Protein AF-A0A3B9X191-F1 (afdb_monomer_lite)

Foldseek 3Di:
DVCLVVLQVPQAADPVRHRDVVVSQVVCVVVVNDDDDDDDDDDFDCVDPVSVVVVVVVVVVVVVVVVVVD

Radius of gyration: 19.27 Å; chains: 1; bounding box: 36×24×54 Å

Secondary structure (DSSP, 8-state):
-TTHHHHHHTSPP-TTSPPPHHHHHHHHHHTT--------S----TTSHHHHHHHHHHHHHHHHHHHHT-

Sequence (70 aa):
TPDIFDTIRNTPPSKNGEIQIADVQLKLAKQGKVLGYKFKGKRFDCGSIDGYINATNITYALEKTKEAAL

Structure (mmCIF, N/CA/C/O backbone):
data_AF-A0A3B9X191-F1
#
_entry.id   AF-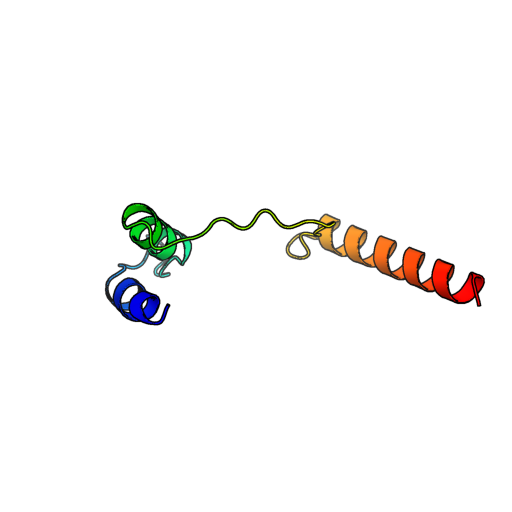A0A3B9X191-F1
#
loop_
_atom_site.group_PDB
_atom_site.id
_atom_site.type_symbol
_atom_site.label_atom_id
_atom_site.label_alt_id
_atom_site.label_comp_id
_atom_site.label_asym_id
_atom_site.label_entity_id
_atom_site.label_seq_id
_atom_site.pdbx_PDB_ins_code
_atom_site.Cartn_x
_atom_site.Cartn_y
_atom_site.Cartn_z
_atom_site.occupancy
_atom_site.B_iso_or_equiv
_atom_site.auth_seq_id
_atom_site.auth_comp_id
_atom_site.auth_asym_id
_atom_site.auth_atom_id
_atom_site.pdbx_PDB_model_num
ATOM 1 N N . THR A 1 1 ? -14.900 -0.558 0.283 1.00 84.50 1 THR A N 1
ATOM 2 C CA . THR A 1 1 ? -16.305 -0.110 0.410 1.00 84.50 1 THR A CA 1
ATOM 3 C C . THR A 1 1 ? -16.342 1.230 1.138 1.00 84.50 1 THR A C 1
ATOM 5 O O . THR A 1 1 ? -15.328 1.587 1.732 1.00 84.50 1 THR A O 1
ATOM 8 N N . PRO A 1 2 ? -17.431 2.018 1.052 1.00 93.31 2 PRO A N 1
ATOM 9 C CA . PRO A 1 2 ? -17.498 3.351 1.673 1.00 93.31 2 PRO A CA 1
ATOM 10 C C . PRO A 1 2 ? -17.339 3.3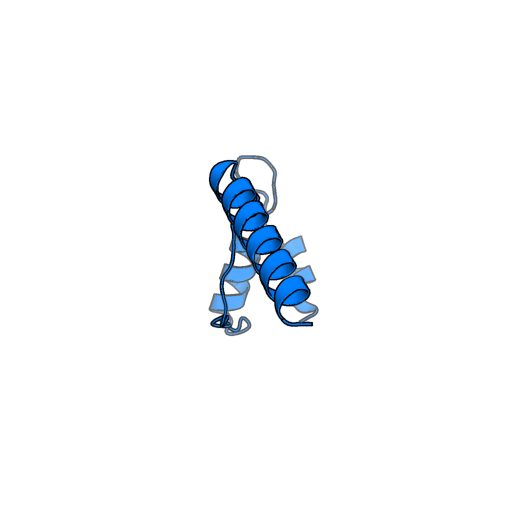78 3.207 1.00 93.31 2 PRO A C 1
ATOM 12 O O . PRO A 1 2 ? -16.928 4.387 3.767 1.00 93.31 2 PRO A O 1
ATOM 15 N N . ASP A 1 3 ? -17.580 2.265 3.896 1.00 87.56 3 ASP A N 1
ATOM 16 C CA . ASP A 1 3 ? -17.395 2.103 5.349 1.00 87.56 3 ASP A CA 1
ATOM 17 C C . ASP A 1 3 ? -15.937 2.262 5.834 1.00 87.56 3 ASP A C 1
ATOM 19 O O . ASP A 1 3 ? -15.687 2.407 7.035 1.00 87.56 3 ASP A O 1
ATOM 23 N N . ILE A 1 4 ? -14.957 2.306 4.921 1.00 95.38 4 ILE A N 1
ATOM 24 C CA . ILE A 1 4 ? -13.582 2.685 5.272 1.00 95.38 4 ILE A CA 1
ATOM 25 C C . ILE A 1 4 ? -13.515 4.091 5.879 1.00 95.38 4 ILE A C 1
ATOM 27 O O . ILE A 1 4 ? -12.719 4.317 6.787 1.00 95.38 4 ILE A O 1
ATOM 31 N N . PHE A 1 5 ? -14.372 5.022 5.444 1.00 96.31 5 PHE A N 1
ATOM 32 C CA . PHE A 1 5 ? -14.341 6.403 5.926 1.00 96.31 5 PHE A CA 1
ATOM 33 C C . PHE A 1 5 ? -14.733 6.521 7.403 1.00 96.31 5 PHE A C 1
ATOM 35 O O . PHE A 1 5 ? -14.119 7.300 8.130 1.00 96.31 5 PHE A O 1
ATOM 42 N N . ASP A 1 6 ? -15.694 5.719 7.872 1.00 95.81 6 ASP A N 1
ATOM 43 C CA . ASP A 1 6 ? -16.027 5.644 9.301 1.00 95.81 6 ASP A CA 1
ATOM 44 C C . ASP A 1 6 ? -14.868 5.075 10.110 1.00 95.81 6 ASP A C 1
ATOM 46 O O . ASP A 1 6 ? -14.588 5.527 11.219 1.00 95.81 6 ASP A O 1
ATOM 50 N N . THR A 1 7 ? -14.156 4.101 9.547 1.00 95.56 7 THR A N 1
ATOM 51 C CA . THR A 1 7 ? -12.988 3.524 10.210 1.00 95.56 7 THR A CA 1
ATOM 52 C C . THR A 1 7 ? -11.866 4.553 10.317 1.00 95.56 7 THR A C 1
ATOM 54 O O . THR A 1 7 ? -11.325 4.707 11.404 1.00 95.56 7 THR A O 1
ATOM 57 N N . ILE A 1 8 ? -11.581 5.307 9.248 1.00 97.06 8 ILE A N 1
ATOM 58 C CA . ILE A 1 8 ? -10.579 6.387 9.241 1.00 97.06 8 ILE A CA 1
ATOM 59 C C . ILE A 1 8 ? -10.906 7.452 10.293 1.00 97.06 8 ILE A C 1
ATOM 61 O O . ILE A 1 8 ? -10.043 7.773 11.102 1.00 97.06 8 ILE A O 1
ATOM 65 N N . ARG A 1 9 ? -12.148 7.964 10.325 1.00 96.31 9 ARG A N 1
ATOM 66 C CA . ARG A 1 9 ? -12.577 9.001 11.287 1.00 96.31 9 ARG A CA 1
ATOM 67 C C . ARG A 1 9 ? -12.376 8.599 12.748 1.00 96.31 9 ARG A C 1
ATOM 69 O O . ARG A 1 9 ? -12.150 9.459 13.589 1.00 96.31 9 ARG A O 1
ATOM 76 N N . ASN A 1 10 ? -12.481 7.303 13.036 1.00 95.31 10 ASN A N 1
ATOM 77 C CA . ASN A 1 10 ? -12.371 6.752 14.383 1.00 95.31 10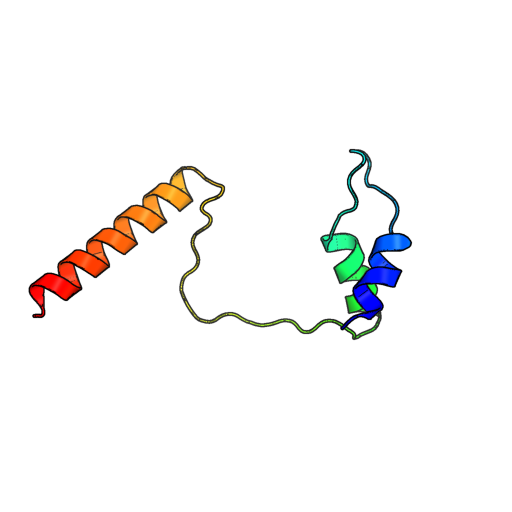 ASN A CA 1
ATOM 78 C C . ASN A 1 10 ? -10.981 6.174 14.698 1.00 95.31 10 ASN A C 1
ATOM 80 O O . ASN A 1 10 ? -10.788 5.631 15.787 1.00 95.31 10 ASN A O 1
ATOM 84 N N . THR A 1 11 ? -10.031 6.217 13.759 1.00 95.75 11 THR A N 1
ATOM 85 C CA . THR A 1 11 ? -8.662 5.751 14.000 1.00 95.75 11 THR A CA 1
ATOM 86 C C . THR A 1 11 ? -7.847 6.888 14.615 1.00 95.75 11 THR A C 1
ATOM 88 O O . THR A 1 11 ? -7.716 7.941 13.989 1.00 95.75 11 THR A O 1
ATOM 91 N N . PRO A 1 12 ? -7.291 6.704 15.826 1.00 95.44 12 PRO A N 1
ATOM 92 C CA . PRO A 1 12 ? -6.462 7.725 16.445 1.00 95.44 12 PRO A CA 1
ATOM 93 C C . PRO A 1 12 ? -5.142 7.907 15.675 1.00 95.44 12 PRO A C 1
ATOM 95 O O . PRO A 1 12 ? -4.658 6.957 15.052 1.00 95.44 12 PRO A O 1
ATOM 98 N N . PRO A 1 13 ? -4.523 9.098 15.738 1.00 95.75 13 PRO A N 1
ATOM 99 C CA . PRO A 1 13 ? -3.205 9.310 15.163 1.00 95.75 13 PRO A CA 1
ATOM 100 C C . PRO A 1 13 ? -2.140 8.462 15.869 1.00 95.75 13 PRO A C 1
ATOM 102 O O . PRO A 1 13 ? -2.213 8.195 17.070 1.00 95.75 13 PRO A O 1
ATOM 105 N N . SER A 1 14 ? -1.114 8.079 15.119 1.00 91.31 14 SER A N 1
ATOM 106 C CA . SER A 1 14 ? 0.110 7.470 15.639 1.00 91.31 14 SER A CA 1
ATOM 107 C C . SER A 1 14 ? 0.939 8.472 16.457 1.00 91.31 14 SER A C 1
ATOM 109 O O . SER A 1 14 ? 0.631 9.663 16.519 1.00 91.31 14 SER A O 1
ATOM 111 N N . LYS A 1 15 ? 2.050 8.007 17.050 1.00 89.94 15 LYS A N 1
ATOM 112 C CA . LYS A 1 15 ? 2.972 8.845 17.846 1.00 89.94 15 LYS A CA 1
ATOM 113 C C . LYS A 1 15 ? 3.489 10.081 17.097 1.00 89.94 15 LYS A C 1
ATOM 115 O O . LYS A 1 15 ? 3.844 11.061 17.738 1.00 89.94 15 LYS A O 1
ATOM 120 N N . ASN A 1 16 ? 3.491 10.039 15.765 1.00 92.50 16 ASN A N 1
ATOM 121 C CA . ASN A 1 16 ? 3.971 11.121 14.909 1.00 92.50 16 ASN A CA 1
ATOM 122 C C . ASN A 1 16 ? 2.837 12.050 14.430 1.00 92.50 16 ASN A C 1
ATOM 124 O O . ASN A 1 16 ? 3.062 12.894 13.573 1.00 92.50 16 ASN A O 1
ATOM 128 N N . GLY A 1 17 ? 1.613 11.890 14.949 1.00 94.56 17 GLY A N 1
ATOM 129 C CA . GLY A 1 17 ? 0.457 12.723 14.600 1.00 94.56 17 GLY A CA 1
ATOM 130 C C . GLY A 1 17 ? -0.274 12.308 13.320 1.00 94.56 17 GLY A C 1
ATOM 131 O O . GLY A 1 17 ? -1.285 12.910 12.971 1.00 94.56 17 GLY A O 1
ATOM 132 N N . GLU A 1 18 ? 0.183 11.258 12.641 1.00 96.94 18 GLU A N 1
ATOM 133 C CA . GLU A 1 18 ? -0.435 10.768 11.407 1.00 96.94 18 GLU A CA 1
ATOM 134 C C . GLU A 1 18 ? -1.407 9.620 11.665 1.00 96.94 18 GLU A C 1
ATOM 136 O O . GLU A 1 18 ? -1.084 8.678 12.397 1.00 96.94 18 GLU A O 1
ATOM 141 N N . ILE A 1 19 ? -2.558 9.647 10.993 1.00 96.44 19 ILE A N 1
ATOM 142 C CA . ILE A 1 19 ? -3.454 8.491 10.892 1.00 96.44 19 ILE A CA 1
ATOM 143 C C . ILE A 1 19 ? -2.863 7.513 9.872 1.00 96.44 19 ILE A C 1
ATOM 145 O O . ILE A 1 19 ? -2.733 7.836 8.692 1.00 96.44 19 ILE A O 1
ATOM 149 N N . GLN A 1 20 ? -2.542 6.300 10.316 1.00 96.12 20 GLN A N 1
ATOM 150 C CA . GLN A 1 20 ? -1.934 5.281 9.465 1.00 96.12 20 GLN A CA 1
ATOM 151 C C . GLN A 1 20 ? -3.008 4.449 8.759 1.00 96.12 20 GLN A C 1
ATOM 153 O O . GLN A 1 20 ? -3.845 3.798 9.390 1.00 96.12 20 GLN A O 1
ATOM 158 N N . ILE A 1 21 ? -2.967 4.411 7.424 1.00 95.31 21 ILE A N 1
ATOM 159 C CA . ILE A 1 21 ? -3.920 3.610 6.640 1.00 95.31 21 ILE A CA 1
ATOM 160 C C . ILE A 1 21 ? -3.771 2.105 6.919 1.00 95.31 21 ILE A C 1
ATOM 162 O O . ILE A 1 21 ? -4.748 1.364 6.826 1.00 95.31 21 ILE A O 1
ATOM 166 N N . ALA A 1 22 ? -2.577 1.655 7.315 1.00 94.69 22 ALA A N 1
ATOM 167 C CA . ALA A 1 22 ? -2.322 0.270 7.699 1.00 94.69 22 ALA A CA 1
ATOM 168 C C . ALA A 1 22 ? -3.169 -0.159 8.911 1.00 94.69 22 ALA A C 1
ATOM 170 O O . ALA A 1 22 ? -3.744 -1.247 8.897 1.00 94.69 22 ALA A O 1
ATOM 171 N N . ASP A 1 23 ? -3.336 0.713 9.909 1.00 95.00 23 ASP A N 1
ATOM 172 C CA . ASP A 1 23 ? -4.151 0.428 11.098 1.00 95.00 23 ASP A CA 1
ATOM 173 C C . ASP A 1 23 ? -5.644 0.353 10.751 1.00 95.00 23 ASP A C 1
ATOM 175 O O . ASP A 1 23 ? -6.367 -0.537 11.211 1.00 95.00 23 ASP A O 1
ATOM 179 N N . VAL A 1 24 ? -6.099 1.249 9.869 1.00 95.88 24 VAL A N 1
ATOM 180 C CA . VAL A 1 24 ? -7.462 1.240 9.315 1.00 95.88 24 VAL A CA 1
ATOM 181 C C . VAL A 1 24 ? -7.727 -0.077 8.580 1.00 95.88 24 VAL A C 1
ATOM 183 O O . VAL A 1 24 ? -8.732 -0.745 8.835 1.00 95.88 24 VAL A O 1
ATOM 186 N N . GLN A 1 25 ? -6.815 -0.479 7.690 1.00 95.50 25 GLN A N 1
ATOM 187 C CA . GLN A 1 25 ? -6.924 -1.724 6.929 1.00 95.50 25 GLN A CA 1
ATOM 188 C C . GLN A 1 25 ? -6.878 -2.950 7.841 1.00 95.50 25 GLN A C 1
ATOM 190 O O . GLN A 1 25 ? -7.671 -3.866 7.646 1.00 95.50 25 GLN A O 1
ATOM 195 N N . LEU A 1 26 ? -6.027 -2.962 8.869 1.00 95.12 26 LEU A N 1
ATOM 196 C CA . LEU A 1 26 ? -5.960 -4.052 9.842 1.00 95.12 26 LEU A CA 1
ATOM 197 C C . LEU A 1 26 ? -7.283 -4.215 10.603 1.00 95.12 26 LEU A C 1
ATOM 199 O O . LEU A 1 26 ? -7.757 -5.339 10.786 1.00 95.12 26 LEU A O 1
ATOM 203 N N . LYS A 1 27 ? -7.913 -3.109 11.019 1.00 94.88 27 LYS A N 1
ATOM 204 C CA . LYS A 1 27 ? -9.223 -3.135 11.686 1.00 94.88 27 LYS A CA 1
ATOM 205 C C . LYS A 1 27 ? -10.311 -3.707 10.774 1.00 94.88 27 LYS A C 1
ATOM 207 O O . LYS A 1 27 ? -11.083 -4.553 11.218 1.00 94.88 27 LYS A O 1
ATOM 212 N N . LEU A 1 28 ? -10.338 -3.308 9.503 1.00 95.50 28 LEU A N 1
ATOM 213 C CA . LEU A 1 28 ? -11.276 -3.847 8.511 1.00 95.50 28 LEU A CA 1
ATOM 214 C C . LEU A 1 28 ? -10.980 -5.311 8.154 1.00 95.50 28 LEU A C 1
ATOM 216 O O . LEU A 1 28 ? -11.905 -6.101 7.968 1.00 95.50 28 LEU A O 1
ATOM 220 N N . ALA A 1 29 ? -9.707 -5.703 8.104 1.00 95.31 29 ALA A N 1
ATOM 221 C CA . ALA A 1 29 ? -9.299 -7.074 7.818 1.00 95.31 29 ALA A CA 1
ATOM 222 C C . ALA A 1 29 ? -9.776 -8.038 8.910 1.00 95.31 29 ALA A C 1
ATOM 224 O O . ALA A 1 29 ? -10.320 -9.093 8.596 1.00 95.31 29 ALA A O 1
ATOM 225 N N . LYS A 1 30 ? -9.684 -7.637 10.188 1.00 95.31 30 LYS A N 1
ATOM 226 C CA . LYS A 1 30 ? -10.246 -8.395 11.323 1.00 95.31 30 LYS A CA 1
ATOM 227 C C . LYS A 1 30 ? -11.770 -8.564 11.250 1.00 95.31 30 LYS A C 1
ATOM 229 O O . LYS A 1 30 ? -12.303 -9.473 11.874 1.00 95.31 30 LYS A O 1
ATOM 234 N N . GLN A 1 31 ? -12.463 -7.714 10.491 1.00 94.88 31 GLN A N 1
ATOM 235 C CA . GLN A 1 31 ? -13.906 -7.801 10.238 1.00 94.88 31 GLN A CA 1
ATOM 236 C C . GLN A 1 31 ? -14.246 -8.589 8.960 1.00 94.88 31 GLN A C 1
ATOM 238 O O . GLN A 1 31 ? -15.408 -8.630 8.567 1.00 94.88 31 GLN A O 1
ATOM 243 N N . GLY A 1 32 ? -13.255 -9.169 8.272 1.00 94.88 32 GLY A N 1
ATOM 244 C CA . GLY A 1 32 ? -13.463 -9.881 7.007 1.00 94.88 32 GLY A CA 1
ATOM 245 C C . GLY A 1 32 ? -13.774 -8.970 5.814 1.00 94.88 32 GLY A C 1
ATOM 246 O O . GLY A 1 32 ? -14.268 -9.441 4.796 1.00 94.88 32 GLY A O 1
ATOM 247 N N . LYS A 1 33 ? -13.493 -7.663 5.918 1.00 95.31 33 LYS A N 1
ATOM 248 C CA . LYS A 1 33 ? -13.844 -6.654 4.900 1.00 95.31 33 LYS A CA 1
ATOM 249 C C . LYS A 1 33 ? -12.697 -6.282 3.957 1.00 95.31 33 LYS A C 1
ATOM 251 O O . LYS A 1 33 ? -12.787 -5.301 3.221 1.00 95.31 33 LYS A O 1
ATOM 256 N N . VAL A 1 34 ? -11.600 -7.032 3.996 1.00 95.38 34 VAL A N 1
ATOM 257 C CA . VAL A 1 34 ? -10.407 -6.783 3.179 1.00 95.38 34 VAL A CA 1
ATOM 258 C C . VAL A 1 34 ? -10.096 -8.021 2.358 1.00 95.38 34 VAL A C 1
ATOM 260 O O . VAL A 1 34 ? -10.070 -9.132 2.880 1.00 95.38 34 VAL A O 1
ATOM 263 N N . LEU A 1 35 ? -9.827 -7.812 1.071 1.00 95.75 35 LEU A N 1
ATOM 264 C CA . LEU A 1 35 ? -9.364 -8.847 0.156 1.00 95.75 35 LEU A CA 1
ATOM 265 C C . LEU A 1 35 ? -7.881 -8.635 -0.141 1.00 95.75 35 LEU A C 1
ATOM 267 O O . LEU A 1 35 ? -7.460 -7.540 -0.513 1.00 95.75 35 LEU A O 1
ATOM 271 N N . GLY A 1 36 ? -7.093 -9.699 -0.006 1.00 95.12 36 GLY A N 1
ATOM 272 C CA . GLY A 1 36 ? -5.709 -9.717 -0.460 1.00 95.12 36 GLY A CA 1
ATOM 273 C C . GLY A 1 36 ? -5.643 -10.026 -1.953 1.00 95.12 36 GLY A C 1
ATOM 274 O O . GLY A 1 36 ? -6.076 -11.093 -2.382 1.00 95.12 36 GLY A O 1
ATOM 275 N N . TYR A 1 37 ? -5.070 -9.122 -2.747 1.00 95.69 37 TYR A N 1
ATOM 276 C CA . TYR A 1 37 ? -4.826 -9.364 -4.168 1.00 95.69 37 TYR A CA 1
ATOM 277 C C . TYR A 1 37 ? -3.350 -9.678 -4.430 1.00 95.69 37 TYR A C 1
ATOM 279 O O . TYR A 1 37 ? -2.475 -8.821 -4.274 1.00 95.69 37 TYR A O 1
ATOM 287 N N . LYS A 1 38 ? -3.066 -10.908 -4.879 1.00 96.25 38 LYS A N 1
ATOM 288 C CA . LYS A 1 38 ? -1.723 -11.311 -5.312 1.00 96.25 38 LYS A CA 1
ATOM 289 C C . LYS A 1 38 ? -1.462 -10.799 -6.728 1.00 96.25 38 LYS A C 1
ATOM 291 O O . LYS A 1 38 ? -1.771 -11.466 -7.713 1.00 96.25 38 LYS A O 1
ATOM 296 N N . PHE A 1 39 ? -0.888 -9.604 -6.808 1.00 96.00 39 PHE A N 1
ATOM 297 C CA . PHE A 1 39 ? -0.486 -8.986 -8.069 1.00 96.00 39 PHE A CA 1
ATOM 298 C C . PHE A 1 39 ? 0.435 -9.901 -8.891 1.00 96.00 39 PHE A C 1
ATOM 300 O O . PHE A 1 39 ? 1.348 -10.526 -8.348 1.00 96.00 39 PHE A O 1
ATOM 307 N N . LYS A 1 40 ? 0.207 -9.943 -10.208 1.00 96.94 40 LYS A N 1
ATOM 308 C CA . LYS A 1 40 ? 1.062 -10.628 -11.181 1.00 96.94 40 LYS A CA 1
ATOM 309 C C . LYS A 1 40 ? 1.775 -9.592 -12.041 1.00 96.94 40 LYS A C 1
ATOM 311 O O . LYS A 1 40 ? 1.124 -8.778 -12.685 1.00 96.94 40 LYS A O 1
ATOM 316 N N . GLY A 1 41 ? 3.100 -9.650 -12.053 1.00 93.94 41 GLY A N 1
ATOM 317 C CA . GLY A 1 41 ? 3.956 -8.726 -12.788 1.00 93.94 41 GLY A CA 1
ATOM 318 C C . GLY A 1 41 ? 5.162 -8.307 -11.956 1.00 93.94 41 GLY A C 1
ATOM 319 O O . GLY A 1 41 ? 5.321 -8.733 -10.810 1.00 93.94 41 GLY A O 1
ATOM 320 N N . LYS A 1 42 ? 6.004 -7.454 -12.535 1.00 92.00 42 LYS A N 1
ATOM 321 C CA . LYS A 1 42 ? 7.151 -6.862 -11.846 1.00 92.00 42 LYS A CA 1
ATOM 322 C C . LYS A 1 42 ? 6.760 -5.490 -11.297 1.00 92.00 42 LYS A C 1
ATOM 324 O O . LYS A 1 42 ? 6.179 -4.686 -12.018 1.00 92.00 42 LYS A O 1
ATOM 329 N N . ARG A 1 43 ? 7.056 -5.241 -10.022 1.00 94.56 43 ARG A N 1
ATOM 330 C CA . ARG A 1 43 ? 6.944 -3.919 -9.390 1.00 94.56 43 ARG A CA 1
ATOM 331 C C . ARG A 1 43 ? 8.332 -3.376 -9.098 1.00 94.56 43 ARG A C 1
ATOM 333 O O . ARG A 1 43 ? 9.249 -4.152 -8.838 1.00 94.56 43 ARG A O 1
ATOM 340 N N . PHE A 1 44 ? 8.439 -2.056 -9.113 1.00 95.69 44 PHE A N 1
ATOM 341 C CA . PHE A 1 44 ? 9.630 -1.325 -8.714 1.00 95.69 44 PHE A CA 1
ATOM 342 C C . PHE A 1 44 ? 9.265 -0.361 -7.595 1.00 95.69 44 PHE A C 1
ATOM 344 O O . PHE A 1 44 ? 8.238 0.312 -7.675 1.00 95.69 44 PHE A O 1
ATOM 351 N N . ASP A 1 45 ? 10.093 -0.320 -6.556 1.00 96.44 45 ASP A N 1
ATOM 352 C CA . ASP A 1 45 ? 9.959 0.659 -5.484 1.00 96.44 45 ASP A CA 1
ATOM 353 C C . ASP A 1 45 ? 10.715 1.941 -5.847 1.00 96.44 45 ASP A C 1
ATOM 355 O O . ASP A 1 45 ? 11.900 2.101 -5.547 1.00 96.44 45 ASP A O 1
ATOM 359 N N . CYS A 1 46 ? 10.015 2.863 -6.503 1.00 97.44 46 CYS A N 1
ATOM 360 C CA . CYS A 1 46 ? 10.570 4.159 -6.889 1.00 97.44 46 CYS A CA 1
ATOM 361 C C . CYS A 1 46 ? 10.672 5.162 -5.725 1.00 97.44 46 CYS A C 1
ATOM 363 O O . CYS A 1 46 ? 11.077 6.296 -5.957 1.00 97.44 46 CYS A O 1
ATOM 365 N N . GLY A 1 47 ? 10.313 4.776 -4.493 1.00 96.88 47 GLY A N 1
ATOM 366 C CA . GLY A 1 47 ? 10.607 5.571 -3.298 1.00 96.88 47 GLY A CA 1
ATOM 367 C C . GLY A 1 47 ? 12.080 5.488 -2.879 1.00 96.88 47 GLY A C 1
ATOM 368 O O . GLY A 1 47 ? 12.551 6.319 -2.107 1.00 96.88 47 GLY A O 1
ATOM 369 N N . SER A 1 48 ? 12.816 4.508 -3.411 1.00 97.81 48 SER A N 1
ATOM 370 C CA . SER A 1 48 ? 14.258 4.339 -3.224 1.00 97.81 48 SER A CA 1
ATOM 371 C C . SER A 1 48 ? 15.039 4.766 -4.471 1.00 97.81 48 SER A C 1
ATOM 373 O O . SER A 1 48 ? 14.558 4.608 -5.596 1.00 97.81 48 SER A O 1
ATOM 375 N N . ILE A 1 49 ? 16.272 5.254 -4.285 1.00 97.88 49 ILE A N 1
ATOM 376 C CA . ILE A 1 49 ? 17.164 5.629 -5.398 1.00 97.88 49 ILE A CA 1
ATOM 377 C C . ILE A 1 49 ? 17.416 4.419 -6.307 1.00 97.88 49 ILE A C 1
ATOM 379 O O . ILE A 1 49 ? 17.199 4.495 -7.517 1.00 97.88 49 ILE A O 1
ATOM 383 N N . ASP A 1 50 ? 17.807 3.284 -5.727 1.0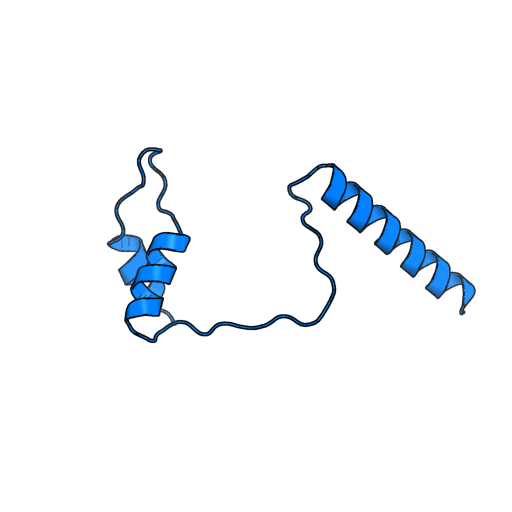0 97.88 50 ASP A N 1
ATOM 384 C CA . ASP A 1 50 ? 18.124 2.074 -6.491 1.00 97.88 50 ASP A CA 1
ATOM 385 C C . ASP A 1 50 ? 16.908 1.534 -7.247 1.00 97.88 50 ASP A C 1
ATOM 387 O O . ASP A 1 50 ? 17.010 1.147 -8.414 1.00 97.88 50 ASP A O 1
ATOM 391 N N . GLY A 1 51 ? 15.735 1.528 -6.608 1.00 97.88 51 GLY A N 1
ATOM 392 C CA . GLY A 1 51 ? 14.505 1.065 -7.240 1.00 97.88 51 GLY A CA 1
ATOM 393 C C . GLY A 1 51 ? 14.051 1.982 -8.373 1.00 97.88 51 GLY A C 1
ATOM 394 O O . GLY A 1 51 ? 13.648 1.478 -9.424 1.00 97.88 51 GLY A O 1
ATOM 395 N N . TYR A 1 52 ? 14.206 3.301 -8.219 1.00 98.12 52 TYR A N 1
ATOM 396 C CA . TYR A 1 52 ? 13.952 4.270 -9.284 1.00 98.12 52 TYR A CA 1
ATOM 397 C C . TYR A 1 52 ? 14.892 4.074 -10.487 1.00 98.12 52 TYR A C 1
ATOM 399 O O . TYR A 1 52 ? 14.432 4.001 -11.632 1.00 98.12 52 TYR A O 1
ATOM 407 N N . ILE A 1 53 ? 16.201 3.919 -10.247 1.00 98.12 53 ILE A N 1
ATOM 408 C CA . ILE A 1 53 ? 17.194 3.681 -11.310 1.00 98.12 53 ILE A CA 1
ATOM 409 C C . ILE A 1 53 ? 16.892 2.369 -12.044 1.00 98.12 53 ILE A C 1
ATOM 411 O O . ILE A 1 53 ? 16.897 2.322 -13.275 1.00 98.12 53 ILE A O 1
ATOM 415 N N . AS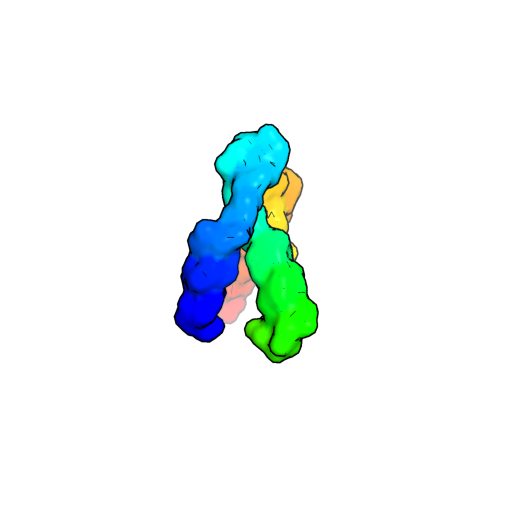N A 1 54 ? 16.576 1.303 -11.308 1.00 97.56 54 ASN A N 1
ATOM 416 C CA . ASN A 1 54 ? 16.251 0.002 -11.889 1.00 97.56 54 ASN A CA 1
ATOM 417 C C . ASN A 1 54 ? 14.987 0.063 -12.765 1.00 97.56 54 ASN A C 1
ATOM 419 O O . ASN A 1 54 ? 15.001 -0.417 -13.902 1.00 97.56 54 ASN A O 1
ATOM 423 N N . ALA A 1 55 ? 13.924 0.712 -12.274 1.00 97.69 55 ALA A N 1
ATOM 424 C CA . ALA A 1 55 ? 12.694 0.925 -13.037 1.00 97.69 55 ALA A CA 1
ATOM 425 C C . ALA A 1 55 ? 12.972 1.654 -14.356 1.00 97.69 55 ALA A C 1
ATOM 427 O O . ALA A 1 55 ? 12.512 1.231 -15.419 1.00 97.69 55 ALA A O 1
ATOM 428 N N . THR A 1 56 ? 13.770 2.719 -14.281 1.00 97.56 56 THR A N 1
ATOM 429 C CA . THR A 1 56 ? 14.138 3.555 -15.425 1.00 97.56 56 THR A CA 1
ATOM 430 C C . THR A 1 56 ? 14.910 2.748 -16.467 1.00 97.56 56 THR A C 1
ATOM 432 O O . THR A 1 56 ? 14.512 2.696 -17.629 1.00 97.56 56 THR A O 1
ATOM 435 N N . ASN A 1 57 ? 15.962 2.038 -16.050 1.00 97.12 57 ASN A N 1
ATOM 436 C CA . ASN A 1 57 ? 16.801 1.249 -16.953 1.00 97.12 57 ASN A CA 1
ATOM 437 C C . ASN A 1 57 ? 16.010 0.155 -17.678 1.00 97.12 57 ASN A C 1
ATOM 439 O O . ASN A 1 57 ? 16.172 -0.032 -18.884 1.00 97.12 57 ASN A O 1
ATOM 443 N N . ILE A 1 58 ? 15.132 -0.554 -16.962 1.00 96.12 58 ILE A N 1
ATOM 444 C CA . ILE A 1 58 ? 14.293 -1.590 -17.572 1.00 96.12 58 ILE A CA 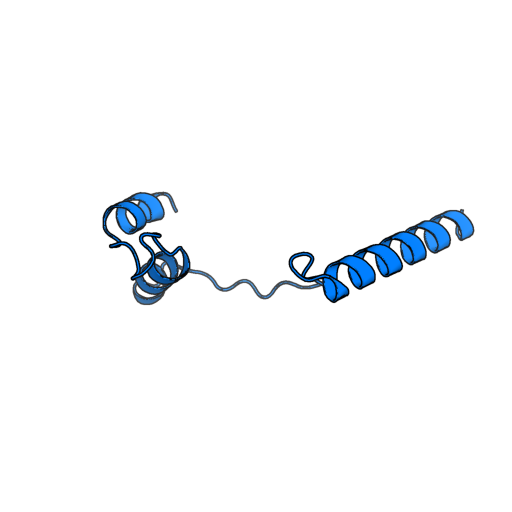1
ATOM 445 C C . ILE A 1 58 ? 13.291 -0.980 -18.548 1.00 96.12 58 ILE A C 1
ATOM 447 O O . ILE A 1 58 ? 13.094 -1.537 -19.625 1.00 96.12 58 ILE A O 1
ATOM 451 N N . THR A 1 59 ? 12.688 0.158 -18.207 1.00 95.25 59 THR A N 1
ATOM 452 C CA . THR A 1 59 ? 11.728 0.837 -19.088 1.00 95.25 59 THR A CA 1
ATOM 453 C C . THR A 1 59 ? 12.392 1.236 -20.409 1.00 95.25 59 THR A C 1
ATOM 455 O O . THR A 1 59 ? 11.912 0.828 -21.465 1.00 95.25 59 THR A O 1
ATOM 458 N N . TYR A 1 60 ? 13.560 1.887 -20.367 1.00 95.62 60 TYR A N 1
ATOM 459 C CA . TYR A 1 60 ? 14.304 2.253 -21.581 1.00 95.62 60 TYR A CA 1
ATOM 460 C C . TYR A 1 60 ? 14.789 1.047 -22.389 1.00 95.62 60 TYR A C 1
ATOM 462 O O . TYR A 1 60 ? 14.780 1.077 -23.620 1.00 95.62 60 TYR A O 1
ATOM 470 N N . ALA A 1 61 ? 15.221 -0.029 -21.726 1.00 95.75 61 ALA A N 1
ATOM 471 C CA . ALA A 1 61 ? 15.621 -1.249 -22.423 1.00 95.75 61 ALA A CA 1
ATOM 472 C C . ALA A 1 61 ? 14.441 -1.875 -23.186 1.00 95.75 61 ALA A C 1
ATOM 474 O O . ALA A 1 61 ? 14.601 -2.314 -24.327 1.00 95.75 61 ALA A O 1
ATOM 475 N N . LEU A 1 62 ? 13.249 -1.886 -22.580 1.00 93.69 62 LEU A N 1
ATOM 476 C CA . LEU A 1 62 ? 12.031 -2.388 -23.215 1.00 93.69 62 LEU A CA 1
ATOM 477 C C . LEU A 1 62 ? 11.578 -1.504 -24.383 1.00 93.69 62 LEU A C 1
ATOM 479 O O . LEU A 1 62 ? 11.153 -2.044 -25.402 1.00 93.69 62 LEU A O 1
ATOM 483 N N . GLU A 1 63 ? 11.683 -0.179 -24.266 1.00 93.38 63 GLU A N 1
ATOM 484 C CA . GLU A 1 63 ? 11.375 0.754 -25.362 1.00 93.38 63 GLU A CA 1
ATOM 485 C C . GLU A 1 63 ? 12.302 0.545 -26.560 1.00 93.38 63 GLU A C 1
ATOM 487 O O . GLU A 1 63 ? 11.818 0.297 -27.662 1.00 93.38 63 GLU A O 1
ATOM 492 N N . LYS A 1 64 ? 13.621 0.493 -26.336 1.00 91.38 64 LYS A N 1
ATOM 493 C CA . LYS A 1 64 ? 14.596 0.201 -27.401 1.00 91.38 64 LYS A CA 1
ATOM 494 C C . LYS A 1 64 ? 14.349 -1.145 -28.078 1.00 91.38 64 LYS A C 1
ATOM 496 O O . LYS A 1 64 ? 14.495 -1.270 -29.289 1.00 91.38 64 LYS A O 1
ATOM 501 N N . THR A 1 65 ? 13.971 -2.161 -27.300 1.00 91.38 65 THR A N 1
ATOM 502 C CA . THR A 1 65 ? 13.664 -3.493 -27.845 1.00 91.38 65 THR A CA 1
ATOM 503 C C . THR A 1 65 ? 12.414 -3.458 -28.726 1.00 91.38 65 THR A C 1
ATOM 505 O O . THR A 1 65 ? 12.373 -4.140 -29.744 1.00 91.38 65 THR A O 1
ATOM 508 N N . LYS A 1 66 ? 11.400 -2.660 -28.362 1.00 88.06 66 LYS A N 1
ATOM 509 C CA . LYS A 1 66 ? 10.196 -2.475 -29.184 1.00 88.06 66 LYS A CA 1
ATOM 510 C C . LYS A 1 66 ? 10.496 -1.740 -30.484 1.00 88.06 66 LYS A C 1
ATOM 512 O O . LYS A 1 66 ? 10.009 -2.168 -31.519 1.00 88.06 66 LYS A O 1
ATOM 517 N N . GLU A 1 67 ? 11.287 -0.671 -30.427 1.00 83.25 67 GLU A N 1
ATOM 518 C CA . GLU A 1 67 ? 11.697 0.081 -31.620 1.00 83.25 67 GLU A CA 1
ATOM 519 C C . GLU A 1 67 ? 12.488 -0.792 -32.597 1.00 83.25 67 GLU A C 1
ATOM 521 O O . GLU A 1 67 ? 12.240 -0.738 -33.792 1.00 83.25 67 GLU A O 1
ATOM 526 N N . ALA A 1 68 ? 13.390 -1.640 -32.097 1.00 81.75 68 ALA A N 1
ATOM 527 C CA . ALA A 1 68 ? 14.174 -2.553 -32.931 1.00 81.75 68 ALA A CA 1
ATOM 528 C C . ALA A 1 68 ? 13.366 -3.727 -33.523 1.00 81.75 68 ALA A C 1
ATOM 530 O O . ALA A 1 68 ? 13.865 -4.424 -34.403 1.00 81.75 68 ALA A O 1
ATOM 531 N N . ALA A 1 69 ? 12.163 -3.991 -33.006 1.00 77.50 69 ALA A N 1
ATOM 532 C CA . ALA A 1 69 ? 11.275 -5.056 -33.473 1.00 77.50 69 ALA A CA 1
ATOM 533 C C . ALA A 1 69 ? 10.217 -4.570 -34.487 1.00 77.50 69 ALA A C 1
ATOM 535 O O . ALA A 1 69 ? 9.399 -5.381 -34.929 1.00 77.50 69 ALA A O 1
ATOM 536 N N . LEU A 1 70 ? 10.218 -3.271 -34.813 1.00 63.38 70 LEU A N 1
ATOM 537 C CA . LEU A 1 70 ? 9.428 -2.636 -35.873 1.00 63.38 70 LEU A CA 1
ATOM 538 C C . LEU A 1 70 ? 10.240 -2.550 -37.172 1.00 63.38 70 LEU A C 1
ATOM 540 O O . LEU A 1 70 ? 9.610 -2.704 -38.241 1.00 63.38 70 LEU A O 1
#

pLDDT: mean 94.02, std 5.31, range [63.38, 98.12]